Protein AF-A0AAV4G8H8-F1 (afdb_monomer_lite)

Radius of gyration: 19.23 Å; chains: 1; bounding box: 52×20×54 Å

Structure (mmCIF, N/CA/C/O backbone):
data_AF-A0AAV4G8H8-F1
#
_entry.id   AF-A0AAV4G8H8-F1
#
loop_
_atom_site.group_PDB
_atom_site.id
_atom_site.type_symbol
_atom_site.label_atom_id
_atom_site.label_alt_id
_atom_site.label_comp_id
_atom_site.label_asym_id
_atom_site.label_entity_id
_atom_site.label_seq_id
_atom_site.pdbx_PDB_ins_code
_atom_site.Cartn_x
_atom_site.Cartn_y
_atom_site.Cartn_z
_atom_site.occupancy
_atom_site.B_iso_or_equiv
_atom_site.auth_seq_id
_atom_site.auth_comp_id
_atom_site.auth_asym_id
_atom_site.auth_atom_id
_atom_site.pdbx_PDB_model_num
ATOM 1 N N . MET A 1 1 ? -17.815 0.420 1.086 1.00 57.81 1 MET A N 1
ATOM 2 C CA . MET A 1 1 ? -17.554 1.699 0.387 1.00 57.81 1 MET A CA 1
ATOM 3 C C . MET A 1 1 ? -16.173 1.691 -0.247 1.00 57.81 1 MET A C 1
ATOM 5 O O . MET A 1 1 ? -15.181 1.545 0.458 1.00 57.81 1 MET A O 1
ATOM 9 N N . LYS A 1 2 ? -16.087 1.903 -1.563 1.00 66.62 2 LYS A N 1
ATOM 10 C CA . LYS A 1 2 ? -14.807 2.199 -2.220 1.00 66.62 2 LYS A CA 1
ATOM 11 C C . LYS A 1 2 ? -14.611 3.719 -2.212 1.00 66.62 2 LYS A C 1
ATOM 13 O O . LYS A 1 2 ? -15.410 4.440 -2.797 1.00 66.62 2 LYS A O 1
ATOM 18 N N . SER A 1 3 ? -13.611 4.196 -1.469 1.00 70.31 3 SER A N 1
ATOM 19 C CA . SER A 1 3 ? -13.242 5.620 -1.401 1.00 70.31 3 SER A CA 1
ATOM 20 C C . SER A 1 3 ? -12.786 6.121 -2.777 1.00 70.31 3 SER A C 1
ATOM 22 O O . SER A 1 3 ? -12.185 5.351 -3.523 1.00 70.31 3 SER A O 1
ATOM 24 N N . ILE A 1 4 ? -12.989 7.408 -3.091 1.00 79.94 4 ILE A N 1
ATOM 25 C CA . ILE A 1 4 ? -12.462 8.045 -4.318 1.00 79.94 4 ILE A CA 1
ATOM 26 C C . ILE A 1 4 ? -10.946 7.853 -4.475 1.00 79.94 4 ILE A C 1
ATOM 28 O O . ILE A 1 4 ? -10.424 7.760 -5.581 1.00 79.94 4 ILE A O 1
ATOM 32 N N . LEU A 1 5 ? -10.261 7.682 -3.345 1.00 78.75 5 LEU A N 1
ATOM 33 C CA . LEU A 1 5 ? -8.850 7.346 -3.253 1.00 78.75 5 LEU A CA 1
ATOM 34 C C . LEU A 1 5 ? -8.470 6.079 -4.051 1.00 78.75 5 LEU A C 1
ATOM 36 O O . LEU A 1 5 ? -7.390 6.008 -4.624 1.00 78.75 5 LEU A O 1
ATOM 40 N N . LEU A 1 6 ? -9.359 5.084 -4.110 1.00 83.81 6 LEU A N 1
ATOM 41 C CA . LEU A 1 6 ? -9.104 3.799 -4.768 1.00 83.81 6 LEU A CA 1
ATOM 42 C C . LEU A 1 6 ? -9.273 3.839 -6.289 1.00 83.81 6 LEU A C 1
ATOM 44 O O . LEU A 1 6 ? -8.902 2.877 -6.955 1.00 83.81 6 LEU A O 1
ATOM 48 N N . TYR A 1 7 ? -9.816 4.915 -6.857 1.00 85.31 7 TYR A N 1
ATOM 49 C CA . TYR A 1 7 ? -10.084 4.988 -8.295 1.00 85.31 7 TYR A CA 1
ATOM 50 C C . TYR A 1 7 ? -8.799 4.858 -9.132 1.00 85.31 7 TYR A C 1
ATOM 52 O O . TYR A 1 7 ? -8.745 4.061 -10.064 1.00 85.31 7 TYR A O 1
ATOM 60 N N . ASN A 1 8 ? -7.741 5.568 -8.729 1.00 85.75 8 ASN A N 1
ATOM 61 C CA . ASN A 1 8 ? -6.445 5.579 -9.414 1.00 85.75 8 ASN A CA 1
ATOM 62 C C . ASN A 1 8 ? -5.374 4.744 -8.700 1.00 85.75 8 ASN A C 1
ATOM 64 O O . ASN A 1 8 ? -4.195 4.872 -9.008 1.00 85.75 8 ASN A O 1
ATOM 68 N N . CYS A 1 9 ? -5.744 3.884 -7.748 1.00 88.81 9 CYS A N 1
ATOM 69 C CA . CYS A 1 9 ? -4.745 3.185 -6.934 1.00 88.81 9 CYS A CA 1
ATOM 70 C C . CYS A 1 9 ? -3.831 2.236 -7.726 1.00 88.81 9 CYS A C 1
ATOM 72 O O . CYS A 1 9 ? -2.731 1.937 -7.273 1.00 88.81 9 CYS A O 1
ATOM 74 N N . GLY A 1 10 ? -4.247 1.806 -8.922 1.00 85.81 10 GLY A N 1
ATOM 75 C CA . GLY A 1 10 ? -3.432 0.960 -9.796 1.00 85.81 10 GLY A CA 1
ATOM 76 C C . GLY A 1 10 ? -2.184 1.650 -10.358 1.00 85.81 10 GLY A C 1
ATOM 77 O O . GLY A 1 10 ? -1.257 0.954 -10.753 1.00 85.81 10 GLY A O 1
ATOM 78 N N . THR A 1 11 ? -2.126 2.988 -10.385 1.00 86.44 11 THR A N 1
ATOM 79 C CA . THR A 1 11 ? -0.945 3.735 -10.864 1.00 86.44 11 THR A CA 1
ATOM 80 C C . THR A 1 11 ? 0.051 4.056 -9.754 1.00 86.44 11 THR A C 1
ATOM 82 O O . THR A 1 11 ? 1.073 4.698 -9.999 1.00 86.44 11 THR A O 1
ATOM 85 N N . TRP A 1 12 ? -0.234 3.649 -8.518 1.00 89.00 12 TRP A N 1
ATOM 86 C CA . TRP A 1 12 ? 0.593 4.008 -7.382 1.00 89.00 12 TRP A CA 1
ATOM 87 C C . TRP A 1 12 ? 1.742 3.030 -7.167 1.00 89.00 12 TRP A C 1
ATOM 89 O O . TRP A 1 12 ? 1.541 1.840 -6.941 1.00 89.00 12 TRP A O 1
ATOM 99 N N . SER A 1 13 ? 2.953 3.571 -7.098 1.00 82.69 13 SER A N 1
ATOM 100 C CA . SER A 1 13 ? 4.136 2.857 -6.614 1.00 82.69 13 SER A CA 1
ATOM 101 C C . SER A 1 13 ? 4.214 2.951 -5.086 1.00 82.69 13 SER A C 1
ATOM 103 O O . SER A 1 13 ? 5.066 3.653 -4.542 1.00 82.69 13 SER A O 1
ATOM 105 N N . LEU A 1 14 ? 3.277 2.313 -4.375 1.00 84.56 14 LEU A N 1
ATOM 106 C CA . LEU A 1 14 ? 3.244 2.384 -2.911 1.00 84.56 14 LEU A CA 1
ATOM 107 C C . LEU A 1 14 ? 4.365 1.559 -2.273 1.00 84.56 14 LEU A C 1
ATOM 109 O O . LEU A 1 14 ? 4.598 0.403 -2.622 1.00 84.56 14 LEU A O 1
ATOM 113 N N . THR A 1 15 ? 5.006 2.135 -1.258 1.00 87.94 15 THR A N 1
ATOM 114 C CA . THR A 1 15 ? 5.827 1.375 -0.312 1.00 87.94 15 THR A CA 1
ATOM 115 C C . THR A 1 15 ? 4.933 0.740 0.757 1.00 87.94 15 THR A C 1
ATOM 117 O O . THR A 1 15 ? 3.813 1.196 1.001 1.00 87.94 15 THR A O 1
ATOM 120 N N . LYS A 1 16 ? 5.446 -0.271 1.473 1.00 88.19 16 LYS A N 1
ATOM 121 C CA . LYS A 1 16 ? 4.718 -0.925 2.582 1.00 88.19 16 LYS A CA 1
ATOM 122 C C . LYS A 1 16 ? 4.220 0.068 3.644 1.00 88.19 16 LYS A C 1
ATOM 124 O O . LYS A 1 16 ? 3.186 -0.153 4.270 1.00 88.19 16 LYS A O 1
ATOM 129 N N . GLN A 1 17 ? 4.953 1.163 3.860 1.00 90.50 17 GLN A N 1
ATOM 130 C CA . GLN A 1 17 ? 4.572 2.200 4.821 1.00 90.50 17 GLN A CA 1
ATOM 131 C C . GLN A 1 17 ? 3.367 3.010 4.329 1.00 90.50 17 GLN A C 1
ATOM 133 O O . GLN A 1 17 ? 2.427 3.241 5.091 1.00 90.50 17 GLN A O 1
ATOM 138 N N . GLU A 1 18 ? 3.357 3.394 3.053 1.00 90.00 18 GLU A N 1
ATOM 139 C CA . GLU A 1 18 ? 2.244 4.141 2.461 1.00 90.00 18 GLU A CA 1
ATOM 140 C C . GLU A 1 18 ? 0.980 3.277 2.349 1.00 90.00 18 GLU A C 1
ATOM 142 O O . GLU A 1 18 ? -0.116 3.715 2.704 1.00 90.00 18 GLU A O 1
ATOM 147 N N . GLU A 1 19 ? 1.129 2.002 1.985 1.00 89.19 19 GLU A N 1
ATOM 148 C CA . GLU A 1 19 ? 0.036 1.025 1.997 1.00 89.19 19 GLU A CA 1
ATOM 149 C C . GLU A 1 19 ? -0.596 0.884 3.397 1.00 89.19 19 GLU A C 1
ATOM 151 O O . GLU A 1 19 ? -1.825 0.824 3.550 1.00 89.19 19 GLU A O 1
ATOM 156 N N . HIS A 1 20 ? 0.230 0.900 4.449 1.00 90.12 20 HIS A N 1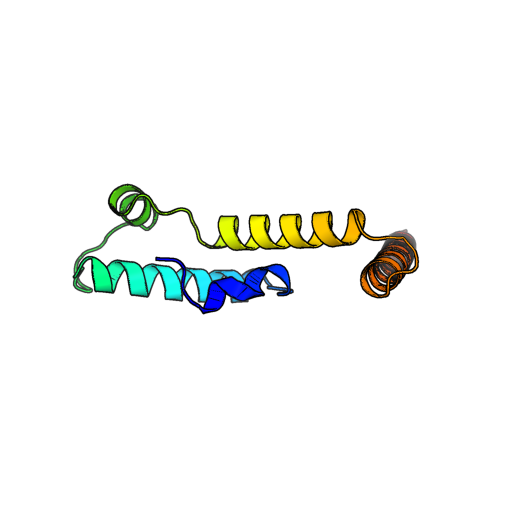
ATOM 157 C CA . HIS A 1 20 ? -0.249 0.855 5.827 1.00 90.12 20 HIS A CA 1
ATOM 158 C C . HIS A 1 20 ? -1.041 2.112 6.218 1.00 90.12 20 HIS A C 1
ATOM 160 O O . HIS A 1 20 ? -2.067 2.012 6.906 1.00 90.12 20 HIS A O 1
ATOM 166 N N . LYS A 1 21 ? -0.612 3.298 5.770 1.00 90.00 21 LYS A N 1
ATOM 167 C CA . LYS A 1 21 ? -1.338 4.557 6.003 1.00 90.00 21 LYS A CA 1
ATOM 168 C C . LYS A 1 21 ? -2.721 4.519 5.352 1.00 90.00 21 LYS A C 1
ATOM 170 O O . LYS A 1 21 ? -3.717 4.782 6.030 1.00 90.00 21 LYS A O 1
ATOM 175 N N . VAL A 1 22 ? -2.803 4.090 4.091 1.00 89.19 22 VAL A N 1
ATOM 176 C CA . VAL A 1 22 ? -4.074 3.932 3.358 1.00 89.19 22 VAL A CA 1
ATOM 177 C C . VAL A 1 22 ? -4.990 2.917 4.052 1.00 89.19 22 VAL A C 1
ATOM 179 O O . VAL A 1 22 ? -6.172 3.185 4.283 1.00 89.19 22 VAL A O 1
ATOM 182 N N . SER A 1 23 ? -4.433 1.790 4.497 1.00 88.75 23 SER A N 1
ATOM 183 C CA . SER A 1 23 ? -5.154 0.776 5.277 1.00 88.75 23 SER A CA 1
ATOM 184 C C . SER A 1 23 ? -5.683 1.311 6.607 1.00 88.75 23 SER A C 1
ATOM 186 O O . SER A 1 23 ? -6.755 0.924 7.071 1.00 88.75 23 SER A O 1
ATOM 188 N N . THR A 1 24 ? -4.947 2.202 7.263 1.00 89.00 24 THR A N 1
ATOM 189 C CA . THR A 1 24 ? -5.372 2.835 8.518 1.00 89.00 24 THR A CA 1
ATOM 190 C C . THR A 1 24 ? -6.498 3.830 8.289 1.00 89.00 24 THR A C 1
ATOM 192 O O . THR A 1 24 ? -7.487 3.802 9.024 1.00 89.00 24 THR A O 1
ATOM 195 N N . PHE A 1 25 ? -6.400 4.638 7.235 1.00 88.12 25 PHE A N 1
ATOM 196 C CA . PHE A 1 25 ? -7.458 5.556 6.833 1.00 88.12 25 PHE A CA 1
ATOM 197 C C . PHE A 1 25 ? -8.767 4.813 6.529 1.00 88.12 25 PHE A C 1
ATOM 199 O O . PHE A 1 25 ? -9.805 5.142 7.104 1.00 88.12 25 PHE A O 1
ATOM 206 N N . HIS A 1 26 ? -8.715 3.750 5.723 1.00 87.56 26 HIS A N 1
ATOM 207 C CA . HIS A 1 26 ? -9.894 2.942 5.402 1.00 87.56 26 HIS A CA 1
ATOM 208 C C . HIS A 1 26 ? -10.544 2.339 6.657 1.00 87.56 26 HIS A C 1
ATOM 210 O O . HIS A 1 26 ? -11.740 2.501 6.893 1.00 87.56 26 HIS A O 1
ATOM 216 N N . ARG A 1 27 ? -9.747 1.729 7.544 1.00 87.25 27 ARG A N 1
ATOM 217 C CA . ARG A 1 27 ? -10.245 1.172 8.813 1.00 87.25 27 ARG A CA 1
ATOM 218 C C . ARG A 1 27 ? -10.833 2.233 9.745 1.00 87.25 27 ARG A C 1
ATOM 220 O O . ARG A 1 27 ? -11.718 1.913 10.538 1.00 87.25 27 ARG A O 1
ATOM 227 N N . ARG A 1 28 ? -10.340 3.474 9.697 1.00 86.94 28 ARG A N 1
ATOM 228 C CA . ARG A 1 28 ? -10.924 4.601 10.435 1.00 86.94 28 ARG A CA 1
ATOM 229 C C . ARG A 1 28 ? -12.308 4.943 9.881 1.00 86.94 28 ARG A C 1
ATOM 231 O O . ARG A 1 28 ? -13.232 5.068 10.673 1.00 86.94 28 ARG A O 1
ATOM 238 N N . GLN A 1 29 ? -12.469 4.998 8.557 1.00 86.44 29 GLN A N 1
ATOM 239 C CA . GLN A 1 29 ? -13.778 5.213 7.924 1.00 86.44 29 GLN A CA 1
ATOM 240 C C . GLN A 1 29 ? -14.787 4.117 8.302 1.00 86.44 29 GLN A C 1
ATOM 242 O O . GLN A 1 29 ? -15.903 4.434 8.704 1.00 86.44 29 GLN A O 1
ATOM 247 N N . LEU A 1 30 ? -14.385 2.841 8.264 1.00 87.38 30 LEU A N 1
ATOM 248 C CA . LEU A 1 30 ? -15.256 1.725 8.662 1.00 87.38 30 LEU A CA 1
ATOM 249 C C . LEU A 1 30 ? -15.711 1.820 10.121 1.00 87.38 30 LEU A C 1
ATOM 251 O O . LEU A 1 30 ? -16.878 1.587 10.428 1.00 87.38 30 LEU A O 1
ATOM 255 N N . ARG A 1 31 ? -14.807 2.208 11.030 1.00 87.69 31 ARG A N 1
ATOM 256 C CA . ARG A 1 31 ? -15.157 2.425 12.442 1.00 87.69 31 ARG A CA 1
ATOM 257 C C . ARG A 1 31 ? -16.146 3.571 12.625 1.00 87.69 31 ARG A C 1
ATOM 259 O O . ARG A 1 31 ? -17.049 3.438 13.445 1.00 87.69 31 ARG A O 1
ATOM 266 N N . THR A 1 32 ? -15.997 4.654 11.860 1.00 87.06 32 THR A N 1
ATOM 267 C CA . THR A 1 32 ? -16.943 5.778 11.871 1.00 87.06 32 THR A CA 1
ATOM 268 C C . THR A 1 32 ? -18.333 5.341 11.410 1.00 87.06 32 THR A C 1
ATOM 270 O O . THR A 1 32 ? -19.306 5.651 12.086 1.00 87.06 32 THR A O 1
ATOM 273 N N . ILE A 1 33 ? -18.433 4.574 10.319 1.00 86.56 33 ILE A N 1
ATOM 274 C CA . ILE A 1 33 ? -19.721 4.081 9.796 1.00 86.56 33 ILE A CA 1
ATOM 275 C C . ILE A 1 33 ? -20.403 3.141 10.799 1.00 86.56 33 ILE A C 1
ATOM 277 O O . ILE A 1 33 ? -21.601 3.244 11.033 1.00 86.56 33 ILE A O 1
ATOM 281 N N . LEU A 1 34 ? -19.636 2.254 11.435 1.00 84.50 34 LEU A N 1
ATOM 282 C CA . LEU A 1 34 ? -20.149 1.337 12.456 1.00 84.50 34 LEU A CA 1
ATOM 283 C C . LEU A 1 34 ? -20.389 2.001 13.824 1.00 84.50 34 LEU A C 1
ATOM 285 O O . LEU A 1 34 ? -20.751 1.303 14.771 1.00 84.50 34 LEU A O 1
ATOM 289 N N . ASN A 1 35 ? -20.158 3.314 13.946 1.00 85.31 35 ASN A N 1
ATOM 290 C CA . ASN A 1 35 ? -20.253 4.084 15.187 1.00 85.31 35 ASN A CA 1
ATOM 291 C C . ASN A 1 35 ? -19.490 3.444 16.371 1.00 85.31 35 ASN A C 1
ATOM 293 O O . ASN A 1 35 ? -19.935 3.460 17.521 1.00 85.31 35 ASN A O 1
ATOM 297 N N . ILE A 1 36 ? -18.333 2.836 16.090 1.00 80.81 36 ILE A N 1
ATOM 298 C CA . ILE A 1 36 ? -17.495 2.200 17.110 1.00 80.81 36 ILE A CA 1
ATOM 299 C C . ILE A 1 36 ? -16.721 3.298 17.840 1.00 80.81 36 ILE A C 1
ATOM 301 O O . ILE A 1 36 ? -15.838 3.940 17.265 1.00 80.81 36 ILE A O 1
ATOM 305 N N . LYS A 1 37 ? -17.040 3.502 19.121 1.00 75.81 37 LYS A N 1
ATOM 306 C CA . LYS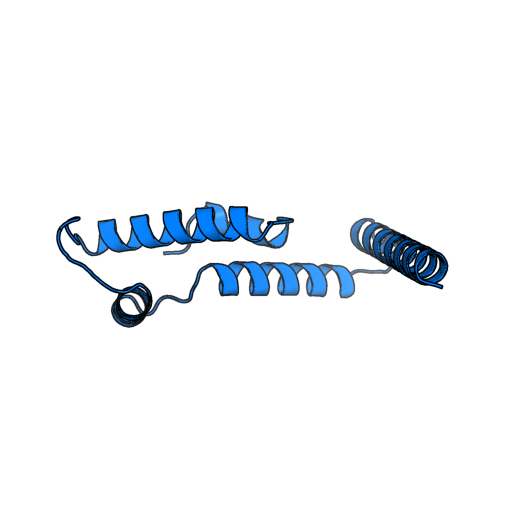 A 1 37 ? -16.308 4.434 19.987 1.00 75.81 37 LYS A CA 1
ATOM 307 C C . LYS A 1 37 ? -14.875 3.939 20.202 1.00 75.81 37 LYS A C 1
ATOM 309 O O . LYS A 1 37 ? -14.619 2.741 20.250 1.00 75.81 37 LYS A O 1
ATOM 314 N N . TYR A 1 38 ? -13.945 4.872 20.403 1.00 66.12 38 TYR A N 1
ATOM 315 C CA . TYR A 1 38 ? -12.520 4.587 20.634 1.00 66.12 38 TYR A CA 1
ATOM 316 C C . TYR A 1 38 ? -12.260 3.536 21.736 1.00 66.12 38 TYR A C 1
ATOM 318 O O . TYR A 1 38 ? -11.315 2.761 21.636 1.00 66.12 38 TYR A O 1
ATOM 326 N N . LEU A 1 39 ? -13.135 3.462 22.746 1.00 67.50 39 LEU A N 1
ATOM 327 C CA . LEU A 1 39 ? -13.029 2.524 23.871 1.00 67.50 39 LEU A CA 1
ATOM 328 C C . LEU A 1 39 ? -13.296 1.054 23.496 1.00 67.50 39 LEU A C 1
ATOM 330 O O . LEU A 1 39 ? -12.990 0.161 24.280 1.00 67.50 39 LEU A O 1
ATOM 334 N N . THR A 1 40 ? -13.874 0.772 22.325 1.00 72.25 40 THR A N 1
ATOM 335 C CA . THR A 1 40 ? -14.168 -0.601 21.899 1.00 72.25 40 THR A CA 1
ATOM 336 C C . THR A 1 40 ? -12.983 -1.188 21.127 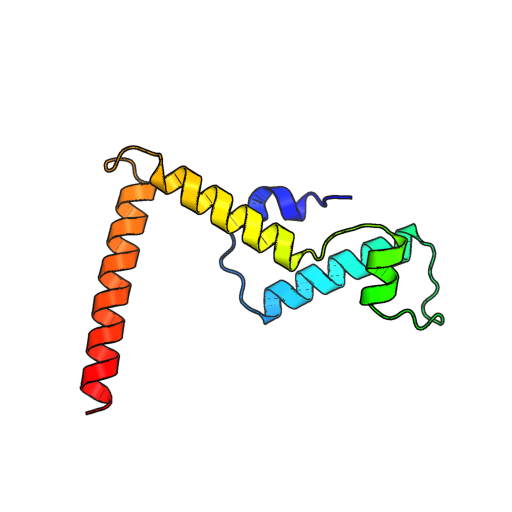1.00 72.25 40 THR A C 1
ATOM 338 O O . THR A 1 40 ? -12.746 -0.877 19.957 1.00 72.25 40 THR A O 1
ATOM 341 N N . LEU A 1 41 ? -12.236 -2.078 21.783 1.00 68.94 41 LEU A N 1
ATOM 342 C CA . LEU A 1 41 ? -11.103 -2.806 21.205 1.00 68.94 41 LEU A CA 1
ATOM 343 C C . LEU A 1 41 ? -11.589 -3.904 20.245 1.00 68.94 41 LEU A C 1
ATOM 345 O O . LEU A 1 41 ? -11.747 -5.066 20.606 1.00 68.94 41 LEU A O 1
ATOM 349 N N . ILE A 1 42 ? -11.826 -3.526 18.988 1.00 79.19 42 ILE A N 1
ATOM 350 C CA . ILE A 1 42 ? -12.163 -4.466 17.910 1.00 79.19 42 ILE A CA 1
ATOM 351 C C . ILE A 1 42 ? -10.915 -4.752 17.070 1.00 79.19 42 ILE A C 1
ATOM 353 O O . ILE A 1 42 ? -10.307 -3.839 16.492 1.00 79.19 42 ILE A O 1
ATOM 357 N N . LYS A 1 43 ? -10.557 -6.041 16.983 1.00 82.12 43 LYS A N 1
ATOM 358 C CA . LYS A 1 43 ? -9.483 -6.548 16.113 1.00 82.12 43 LYS A CA 1
ATOM 359 C C . LYS A 1 43 ? -9.803 -6.242 14.647 1.00 82.12 43 LYS A C 1
ATOM 361 O O . LYS A 1 43 ? -10.952 -6.322 14.224 1.00 82.12 43 LYS A O 1
ATOM 366 N N . SER A 1 44 ? -8.781 -5.943 13.846 1.00 79.56 44 SER A N 1
ATOM 367 C CA . SER A 1 44 ? -8.945 -5.624 12.417 1.00 79.56 44 SER A CA 1
ATOM 368 C C . SER A 1 44 ? -9.667 -6.721 11.629 1.00 79.56 44 SER A C 1
ATOM 370 O O . SER A 1 44 ? -10.506 -6.397 10.802 1.00 79.56 44 SER A O 1
ATOM 372 N N . ASN A 1 45 ? -9.392 -8.000 11.902 1.00 83.56 45 ASN A N 1
ATOM 373 C CA . ASN A 1 45 ? -10.060 -9.119 11.226 1.00 83.56 45 ASN A CA 1
ATOM 374 C C . ASN A 1 45 ? -11.568 -9.163 11.547 1.00 83.56 45 ASN A C 1
ATOM 376 O O . ASN A 1 45 ? -12.393 -9.230 10.645 1.00 83.56 45 ASN A O 1
ATOM 380 N N . ALA A 1 46 ? -11.936 -8.994 12.822 1.00 84.88 46 ALA A N 1
ATOM 381 C CA . ALA A 1 46 ? -13.340 -8.933 13.236 1.00 84.88 46 ALA A CA 1
ATOM 382 C C . ALA A 1 46 ? -14.089 -7.743 12.606 1.00 84.88 46 ALA A C 1
ATOM 384 O O . ALA A 1 46 ? -15.273 -7.853 12.300 1.00 84.88 46 ALA A O 1
ATOM 385 N N . LEU A 1 47 ? -13.400 -6.617 12.375 1.00 86.00 47 LEU A N 1
ATOM 386 C CA . LEU A 1 47 ? -13.967 -5.467 11.668 1.00 86.00 47 LEU A CA 1
ATOM 387 C C . LEU A 1 47 ? -14.342 -5.826 10.222 1.00 86.00 47 LEU A C 1
ATOM 389 O O . LEU A 1 47 ? -15.468 -5.559 9.818 1.00 86.00 47 LEU A O 1
ATOM 393 N N . TYR A 1 48 ? -13.429 -6.463 9.481 1.00 87.75 48 TYR A N 1
ATOM 394 C CA . TYR A 1 48 ? -13.667 -6.871 8.092 1.00 87.75 48 TYR A CA 1
ATOM 395 C C . TYR A 1 48 ? -14.726 -7.973 7.972 1.00 87.75 48 TYR A C 1
ATOM 397 O O . TYR A 1 48 ? -15.554 -7.918 7.071 1.00 87.75 48 TYR A O 1
ATOM 405 N N . GLN A 1 49 ? -14.770 -8.929 8.906 1.00 86.88 49 GLN A N 1
ATOM 406 C CA . GLN A 1 49 ? -15.838 -9.938 8.946 1.00 86.88 49 GLN A CA 1
ATOM 407 C C . GLN A 1 49 ? -17.215 -9.305 9.164 1.00 86.88 49 GLN A C 1
ATOM 409 O O . GLN A 1 49 ? -18.189 -9.714 8.543 1.00 86.88 49 GLN A O 1
ATOM 414 N N . LYS A 1 50 ? -17.293 -8.282 10.024 1.00 85.69 50 LYS A N 1
ATOM 415 C CA . LYS A 1 50 ? -18.550 -7.593 10.331 1.00 85.69 50 LYS A CA 1
ATOM 416 C C . LYS A 1 50 ? -19.041 -6.716 9.178 1.00 85.69 50 LYS A C 1
ATOM 418 O O . LYS A 1 50 ? -20.249 -6.594 9.003 1.00 85.69 50 LYS A O 1
ATOM 423 N N . THR A 1 51 ? -18.139 -6.089 8.421 1.00 83.88 51 THR A N 1
ATOM 424 C CA . THR A 1 51 ? -18.524 -5.278 7.254 1.00 83.88 51 THR A CA 1
ATOM 425 C C . THR A 1 51 ? -18.606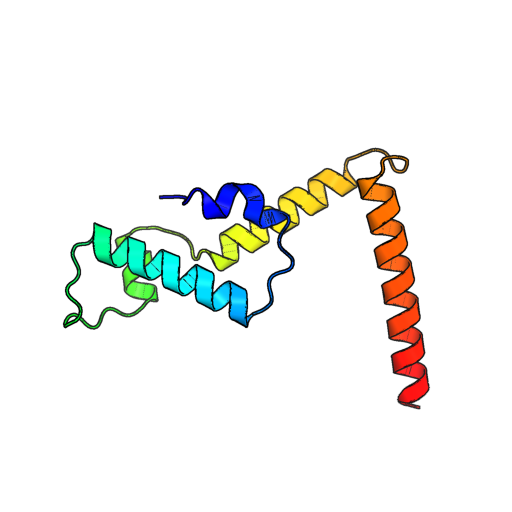 -6.071 5.951 1.00 83.88 51 THR A C 1
ATOM 427 O O . THR A 1 51 ? -19.173 -5.573 4.983 1.00 83.88 51 THR A O 1
ATOM 430 N N . GLY A 1 52 ? -18.055 -7.288 5.908 1.00 85.50 52 GLY A N 1
ATOM 431 C CA . GLY A 1 52 ? -17.937 -8.080 4.682 1.00 85.50 52 GLY A CA 1
ATOM 432 C C . GLY A 1 52 ? -16.982 -7.467 3.652 1.00 85.50 52 GLY A C 1
ATOM 433 O O . GLY A 1 52 ? -17.037 -7.822 2.477 1.00 85.50 52 GLY A O 1
ATOM 434 N N . GLU A 1 53 ? -16.128 -6.520 4.056 1.00 85.38 53 GLU A N 1
ATOM 435 C CA . GLU A 1 53 ? -15.205 -5.839 3.147 1.00 85.38 53 GLU A CA 1
ATOM 436 C C . GLU A 1 53 ? -13.842 -6.509 3.079 1.00 85.38 53 GLU A C 1
ATOM 438 O O . GLU A 1 53 ? -13.303 -7.016 4.064 1.00 85.38 53 GLU A O 1
ATOM 443 N N . THR A 1 54 ? -13.258 -6.457 1.885 1.00 86.62 54 THR A N 1
ATOM 444 C CA . THR A 1 54 ? -11.910 -6.942 1.635 1.00 86.62 54 THR A CA 1
ATOM 445 C C . THR A 1 54 ? -10.865 -5.941 2.132 1.00 86.62 54 THR A C 1
ATOM 447 O O . THR A 1 54 ? -11.083 -4.724 2.097 1.00 86.62 54 THR A O 1
ATOM 450 N N . PRO A 1 55 ? -9.691 -6.421 2.579 1.00 87.38 55 PRO A N 1
ATOM 451 C CA . PRO A 1 55 ? -8.567 -5.551 2.882 1.00 87.38 55 PRO A CA 1
ATOM 452 C C . PRO A 1 55 ? -8.197 -4.675 1.682 1.00 87.38 55 PRO A C 1
ATOM 454 O O . PRO A 1 55 ? -8.125 -5.141 0.542 1.00 87.38 55 PRO A O 1
ATOM 457 N N . ILE A 1 56 ? -7.903 -3.403 1.949 1.00 88.31 56 ILE A N 1
ATOM 458 C CA . ILE A 1 56 ? -7.601 -2.437 0.887 1.00 88.31 56 ILE A CA 1
ATOM 459 C C . ILE A 1 56 ? -6.315 -2.776 0.124 1.00 88.31 56 ILE A C 1
ATOM 461 O O . ILE A 1 56 ? -6.229 -2.508 -1.069 1.00 88.31 56 ILE A O 1
ATOM 465 N N . SER A 1 57 ? -5.356 -3.421 0.791 1.00 87.25 57 SER A N 1
ATOM 466 C CA . SER A 1 57 ? -4.123 -3.943 0.197 1.00 87.25 57 SER A CA 1
ATOM 467 C C . SER A 1 57 ? -4.401 -4.854 -0.996 1.00 87.25 57 SER A C 1
ATOM 469 O O . SER A 1 57 ? -3.834 -4.676 -2.071 1.00 87.25 57 SER A O 1
ATOM 471 N N . LEU A 1 58 ? -5.349 -5.779 -0.830 1.00 88.88 58 LEU A N 1
ATOM 472 C CA . LEU A 1 58 ? -5.763 -6.706 -1.876 1.00 88.88 58 LEU A CA 1
ATOM 473 C C . LEU A 1 58 ? -6.388 -5.957 -3.058 1.00 88.88 58 LEU A C 1
ATOM 475 O O . LEU A 1 58 ? -6.067 -6.240 -4.204 1.00 88.88 58 LEU A O 1
ATOM 479 N N . THR A 1 59 ? -7.207 -4.940 -2.778 1.00 89.56 59 THR A N 1
ATOM 480 C CA . THR A 1 59 ? -7.841 -4.124 -3.828 1.00 89.56 59 THR A CA 1
ATOM 481 C C . THR A 1 59 ? -6.806 -3.330 -4.632 1.00 89.56 59 THR A C 1
ATOM 483 O O . THR A 1 59 ? -6.918 -3.228 -5.851 1.00 89.56 59 THR A O 1
ATOM 486 N N . ILE A 1 60 ? -5.790 -2.774 -3.965 1.00 89.75 60 ILE A N 1
ATOM 487 C CA . ILE A 1 60 ? -4.690 -2.048 -4.617 1.00 89.75 60 ILE A CA 1
ATOM 488 C C . ILE A 1 60 ? -3.879 -3.005 -5.496 1.00 89.75 60 ILE A C 1
ATOM 490 O O . ILE A 1 60 ? -3.577 -2.682 -6.643 1.00 89.75 60 ILE A O 1
ATOM 494 N N . LEU A 1 61 ? -3.575 -4.198 -4.982 1.00 90.19 61 LEU A N 1
ATOM 495 C CA . LEU A 1 61 ? -2.849 -5.229 -5.717 1.00 90.19 61 LEU A CA 1
ATOM 496 C C . LEU A 1 61 ? -3.631 -5.685 -6.956 1.00 90.19 61 LEU A C 1
ATOM 498 O O . LEU A 1 61 ? -3.082 -5.694 -8.055 1.00 90.19 61 LEU A O 1
ATOM 502 N N . GLU A 1 62 ? -4.921 -5.988 -6.814 1.00 91.56 62 GLU A N 1
ATOM 503 C CA . GLU A 1 62 ? -5.804 -6.322 -7.938 1.00 91.56 62 GLU A CA 1
ATOM 504 C C . GLU A 1 62 ? -5.863 -5.198 -8.978 1.00 91.56 62 GLU A C 1
ATOM 506 O O . GLU A 1 62 ? -5.794 -5.463 -10.179 1.00 91.56 62 GLU A O 1
ATOM 511 N N . ALA A 1 63 ? -5.953 -3.937 -8.545 1.00 91.44 63 ALA A N 1
ATOM 512 C CA . ALA A 1 63 ? -5.950 -2.790 -9.447 1.00 91.44 63 ALA A CA 1
ATOM 513 C C . ALA A 1 63 ? -4.620 -2.658 -10.207 1.00 91.44 63 ALA A C 1
ATOM 515 O O . ALA A 1 63 ? -4.637 -2.396 -11.412 1.00 91.44 63 ALA A O 1
ATOM 516 N N . GLY A 1 64 ? -3.491 -2.888 -9.531 1.00 91.06 64 GLY A N 1
ATOM 517 C CA . GLY A 1 64 ? -2.163 -2.922 -10.142 1.00 91.06 64 GLY A CA 1
ATOM 518 C C . GLY A 1 64 ? -2.043 -4.025 -11.193 1.00 91.06 64 GLY A C 1
ATOM 519 O O . GLY A 1 64 ? -1.665 -3.752 -12.331 1.00 91.06 64 GLY A O 1
ATOM 520 N N . TRP A 1 65 ? -2.462 -5.253 -10.872 1.00 92.50 65 TRP A N 1
ATOM 521 C CA . TRP A 1 65 ? -2.477 -6.360 -11.836 1.00 92.50 65 TRP A CA 1
ATOM 522 C C . TRP A 1 65 ? -3.422 -6.112 -13.007 1.00 92.50 65 TRP A C 1
ATOM 524 O O . TRP A 1 65 ? -3.105 -6.454 -14.147 1.00 92.50 65 TRP A O 1
ATOM 534 N N . ARG A 1 66 ? -4.575 -5.484 -12.761 1.00 93.12 66 ARG A N 1
ATOM 535 C CA . ARG A 1 66 ? -5.518 -5.130 -13.822 1.00 93.12 66 ARG A CA 1
ATOM 536 C C . ARG A 1 66 ? -4.925 -4.095 -14.776 1.00 93.12 66 ARG A C 1
ATOM 538 O O . ARG A 1 66 ? -5.111 -4.237 -15.985 1.00 93.12 66 ARG A O 1
ATOM 545 N N . LEU A 1 67 ? -4.207 -3.096 -14.254 1.00 90.62 67 LEU A N 1
ATOM 546 C CA . LEU A 1 67 ? -3.490 -2.106 -15.060 1.00 90.62 67 LEU A CA 1
ATOM 547 C C . LEU A 1 67 ? -2.341 -2.752 -15.840 1.00 90.62 67 LEU A C 1
ATOM 549 O O . LEU A 1 67 ? -2.237 -2.551 -17.045 1.00 90.62 67 LEU A O 1
ATOM 553 N N . PHE A 1 68 ? -1.534 -3.583 -15.183 1.00 90.81 68 PHE A N 1
ATOM 554 C CA . PHE A 1 68 ? -0.454 -4.329 -15.826 1.00 90.81 68 PHE A CA 1
ATOM 555 C C . PHE A 1 68 ? -0.975 -5.198 -16.978 1.00 90.81 68 PHE A C 1
ATOM 557 O O . PHE A 1 68 ? -0.497 -5.106 -18.106 1.00 90.81 68 PHE A O 1
ATOM 564 N N . GLY A 1 69 ? -2.036 -5.971 -16.734 1.00 92.31 69 GLY A N 1
ATOM 565 C CA . GLY A 1 69 ? -2.683 -6.770 -17.769 1.00 92.31 69 GLY A CA 1
ATOM 566 C C . GLY A 1 69 ? -3.300 -5.924 -18.885 1.00 92.31 69 GLY A C 1
ATOM 567 O O . GLY A 1 69 ? -3.346 -6.369 -20.028 1.00 92.31 69 GLY A O 1
ATOM 568 N N . HIS A 1 70 ? -3.779 -4.712 -18.587 1.00 91.75 70 HIS A N 1
ATOM 569 C CA . HIS A 1 70 ? -4.257 -3.786 -19.613 1.00 91.75 70 HIS A CA 1
ATOM 570 C C . HIS A 1 70 ? -3.113 -3.339 -20.529 1.00 91.75 70 HIS A C 1
ATOM 572 O O . HIS A 1 70 ? -3.261 -3.456 -21.740 1.00 91.75 70 HIS A O 1
ATOM 578 N N . ILE A 1 71 ? -1.970 -2.935 -19.964 1.00 91.69 71 ILE A N 1
ATOM 579 C CA . ILE A 1 71 ? -0.772 -2.536 -20.722 1.00 91.69 71 ILE A CA 1
ATOM 580 C C . ILE A 1 71 ? -0.275 -3.689 -21.603 1.00 91.69 71 ILE A C 1
ATOM 582 O O . ILE A 1 71 ? -0.016 -3.488 -22.786 1.00 91.69 71 ILE A O 1
ATOM 586 N N . LEU A 1 72 ? -0.216 -4.913 -21.066 1.00 90.31 72 LEU A N 1
ATOM 587 C CA . LEU A 1 72 ? 0.220 -6.093 -21.824 1.00 90.31 72 LEU A CA 1
ATOM 588 C C . LEU A 1 72 ? -0.680 -6.440 -23.017 1.00 90.31 72 LEU A C 1
ATOM 590 O O . LEU A 1 72 ? -0.210 -7.030 -23.983 1.00 90.31 72 LEU A O 1
ATOM 594 N N . ARG A 1 73 ? -1.973 -6.103 -22.955 1.00 93.19 73 ARG A N 1
ATOM 595 C CA . ARG A 1 73 ? -2.915 -6.321 -24.065 1.00 93.19 73 ARG A CA 1
ATOM 596 C C . ARG A 1 73 ? -2.868 -5.214 -25.120 1.00 93.19 73 ARG A C 1
ATOM 598 O O . ARG A 1 73 ? -3.483 -5.371 -26.172 1.00 93.19 73 ARG A O 1
ATOM 605 N N . GLN A 1 74 ? -2.193 -4.096 -24.852 1.00 91.44 74 GLN A N 1
ATOM 606 C CA . GLN A 1 74 ? -2.000 -3.036 -25.840 1.00 91.44 74 GLN A CA 1
ATOM 607 C C . GLN A 1 74 ? -0.880 -3.397 -26.821 1.00 91.44 74 GLN A C 1
ATOM 609 O O . GLN A 1 74 ? 0.022 -4.173 -26.508 1.00 91.44 74 GLN A O 1
ATOM 614 N N . ALA A 1 75 ? -0.920 -2.803 -28.017 1.00 90.56 75 ALA A N 1
ATOM 615 C CA . ALA A 1 75 ? 0.115 -3.013 -29.024 1.00 90.56 75 ALA A CA 1
ATOM 616 C C . ALA A 1 75 ? 1.500 -2.607 -28.491 1.00 90.56 75 ALA A C 1
ATOM 618 O O . ALA A 1 75 ? 1.628 -1.639 -27.737 1.00 90.56 75 ALA A O 1
ATOM 619 N N . ILE A 1 76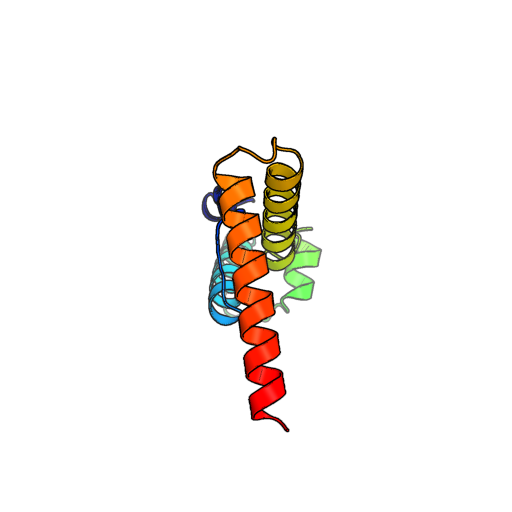 ? 2.538 -3.323 -28.925 1.00 87.38 76 ILE A N 1
ATOM 620 C CA . ILE A 1 76 ? 3.923 -3.155 -28.446 1.00 87.38 76 ILE A CA 1
ATOM 621 C C . ILE A 1 76 ? 4.440 -1.723 -28.654 1.00 87.38 76 ILE A C 1
ATOM 623 O O . ILE A 1 76 ? 5.148 -1.189 -27.811 1.00 87.38 76 ILE A O 1
ATOM 627 N N . ASN A 1 77 ? 3.999 -1.055 -29.721 1.00 89.06 77 ASN A N 1
ATOM 628 C CA . ASN A 1 77 ? 4.411 0.313 -30.051 1.00 89.06 77 ASN A CA 1
ATOM 629 C C . ASN A 1 77 ? 3.661 1.395 -29.253 1.00 89.06 77 ASN A C 1
ATOM 631 O O . ASN A 1 77 ? 3.826 2.584 -29.522 1.00 89.06 77 ASN A O 1
ATOM 635 N N . THR A 1 78 ? 2.792 1.018 -28.310 1.00 90.75 78 THR A N 1
ATOM 636 C CA . THR A 1 78 ? 2.117 2.004 -27.462 1.00 90.75 78 THR A CA 1
ATOM 637 C C . THR A 1 78 ? 3.071 2.536 -26.389 1.00 90.75 78 THR A C 1
ATOM 639 O O . THR A 1 78 ? 3.838 1.757 -25.818 1.00 90.75 78 THR A O 1
ATOM 642 N N . PRO A 1 79 ? 3.013 3.840 -26.052 1.00 91.06 79 PRO A N 1
ATOM 643 C CA . PRO A 1 79 ? 3.907 4.434 -25.056 1.00 91.06 79 PRO A CA 1
ATOM 644 C C . PRO A 1 79 ? 3.976 3.680 -23.711 1.00 91.06 79 PRO A C 1
ATOM 646 O O . PRO A 1 79 ? 5.081 3.534 -23.187 1.00 91.06 79 PRO A O 1
ATOM 649 N N . PRO A 1 80 ? 2.865 3.145 -23.152 1.00 88.38 80 PRO A N 1
ATOM 650 C CA . PRO A 1 80 ? 2.916 2.372 -21.910 1.00 88.38 80 PRO A CA 1
ATOM 651 C C . PRO A 1 80 ? 3.693 1.059 -22.042 1.00 88.38 80 PRO A C 1
ATOM 653 O O . PRO A 1 80 ? 4.406 0.679 -21.117 1.00 88.38 80 PRO A O 1
ATOM 656 N N . ASN A 1 81 ? 3.570 0.374 -23.181 1.00 91.69 81 ASN A N 1
ATOM 657 C CA . ASN A 1 81 ? 4.247 -0.897 -23.424 1.00 91.69 81 ASN A CA 1
ATOM 658 C C . ASN A 1 81 ? 5.756 -0.674 -23.616 1.00 91.69 81 ASN A C 1
ATOM 660 O O . ASN A 1 81 ? 6.556 -1.299 -22.924 1.00 91.69 81 ASN A O 1
ATOM 664 N N . VAL A 1 82 ? 6.138 0.331 -24.415 1.00 91.06 82 VAL A N 1
ATOM 665 C CA . VAL A 1 82 ? 7.543 0.742 -24.597 1.00 91.06 82 VAL A CA 1
ATOM 666 C C . VAL A 1 82 ? 8.198 1.125 -23.264 1.00 91.06 82 VAL A C 1
ATOM 668 O O . VAL A 1 82 ? 9.296 0.664 -22.943 1.00 91.06 82 VAL A O 1
ATOM 671 N N . ALA A 1 83 ? 7.514 1.929 -22.443 1.00 90.50 83 ALA A N 1
ATOM 672 C CA . ALA A 1 83 ? 8.013 2.297 -21.120 1.00 90.50 83 ALA A CA 1
ATOM 673 C C . ALA A 1 83 ? 8.195 1.070 -20.208 1.00 90.50 83 ALA A C 1
ATOM 675 O O . ALA A 1 83 ? 9.131 1.023 -19.408 1.00 90.50 83 ALA A O 1
ATOM 676 N N . MET A 1 84 ? 7.321 0.069 -20.332 1.00 89.19 84 MET A N 1
ATOM 677 C CA . MET A 1 84 ? 7.402 -1.157 -19.546 1.00 89.19 84 MET A CA 1
ATOM 678 C C . MET A 1 84 ? 8.564 -2.051 -19.984 1.00 89.19 84 MET A C 1
ATOM 680 O O . MET A 1 84 ? 9.269 -2.562 -19.115 1.00 89.19 84 MET A O 1
ATOM 684 N N . THR A 1 85 ? 8.810 -2.177 -21.293 1.00 90.00 85 THR A N 1
ATOM 685 C CA . THR A 1 85 ? 9.968 -2.912 -21.827 1.00 90.00 85 THR A CA 1
ATOM 686 C C . THR A 1 85 ? 11.294 -2.262 -21.442 1.00 90.00 85 THR A C 1
ATOM 688 O O . THR A 1 85 ? 12.240 -2.946 -21.071 1.00 90.00 85 THR A O 1
ATOM 691 N N . ASP A 1 86 ? 11.368 -0.931 -21.448 1.00 91.19 86 ASP A N 1
ATOM 692 C CA . ASP A 1 86 ? 12.564 -0.212 -21.003 1.00 91.19 86 ASP A CA 1
ATOM 693 C C . ASP A 1 86 ? 12.790 -0.410 -19.489 1.00 91.19 86 ASP A C 1
ATOM 695 O O . ASP A 1 86 ? 13.889 -0.723 -19.027 1.00 91.19 86 ASP A O 1
ATOM 699 N N . ALA A 1 87 ? 11.717 -0.349 -18.693 1.00 87.69 87 ALA A N 1
ATOM 700 C CA . ALA A 1 87 ? 11.789 -0.608 -17.259 1.00 87.69 87 ALA A CA 1
ATOM 701 C C . ALA A 1 87 ? 12.189 -2.055 -16.904 1.00 87.69 87 ALA A C 1
ATOM 703 O O . ALA A 1 87 ? 12.807 -2.250 -15.854 1.00 87.69 87 ALA A O 1
ATOM 704 N N . SER A 1 88 ? 11.840 -3.065 -17.711 1.00 85.50 88 SER A N 1
ATOM 705 C CA . SER A 1 88 ? 12.312 -4.444 -17.504 1.00 85.50 88 SER A CA 1
ATOM 706 C C . SER A 1 88 ? 13.797 -4.580 -17.824 1.00 85.50 88 SER A C 1
ATOM 708 O O . SER A 1 88 ? 14.541 -5.070 -16.978 1.00 85.50 88 SER A O 1
ATOM 710 N N . THR A 1 89 ? 14.252 -4.032 -18.954 1.00 90.75 89 THR A N 1
ATOM 711 C CA . THR A 1 89 ? 15.668 -4.072 -19.353 1.00 90.75 89 THR A CA 1
ATOM 712 C C . THR A 1 89 ? 16.568 -3.402 -18.313 1.00 90.75 89 THR A C 1
ATOM 714 O O . THR A 1 89 ? 17.601 -3.944 -17.923 1.00 90.75 89 THR A O 1
ATOM 717 N N . ARG A 1 90 ? 16.158 -2.244 -17.774 1.00 88.19 90 ARG A N 1
ATOM 718 C CA . ARG A 1 90 ? 16.910 -1.561 -16.703 1.00 88.19 90 ARG A CA 1
ATOM 719 C C . ARG A 1 90 ? 16.995 -2.381 -15.413 1.00 88.19 90 ARG A C 1
ATOM 721 O O . ARG A 1 90 ? 17.994 -2.303 -14.704 1.00 88.19 90 ARG A O 1
ATOM 728 N N . ARG A 1 91 ? 15.951 -3.146 -15.078 1.00 86.06 91 ARG A N 1
ATOM 729 C CA . ARG A 1 91 ? 15.951 -4.009 -13.886 1.00 86.06 91 ARG A CA 1
ATOM 730 C C . ARG A 1 91 ? 16.903 -5.188 -14.039 1.00 86.06 91 ARG A C 1
ATOM 732 O O . ARG A 1 91 ? 17.613 -5.494 -13.089 1.00 86.06 91 ARG A O 1
ATOM 739 N N . GLU A 1 92 ? 16.927 -5.817 -15.208 1.00 86.62 92 GLU A N 1
ATOM 740 C CA . GLU A 1 92 ? 17.844 -6.922 -15.516 1.00 86.62 92 GLU A CA 1
ATOM 741 C C . GLU A 1 92 ? 19.304 -6.471 -15.388 1.00 86.62 92 GLU A C 1
ATOM 743 O O . GLU A 1 92 ? 20.068 -7.080 -14.641 1.00 86.62 92 GLU A O 1
ATOM 748 N N . ALA A 1 93 ? 19.649 -5.321 -15.974 1.00 87.06 93 ALA A N 1
ATOM 749 C CA . ALA A 1 93 ? 20.985 -4.736 -15.857 1.00 87.06 93 ALA A CA 1
ATOM 750 C C . ALA A 1 93 ? 21.396 -4.447 -14.397 1.00 87.06 93 ALA A C 1
ATOM 752 O O . ALA A 1 93 ? 22.528 -4.727 -13.998 1.00 87.06 93 ALA A O 1
ATOM 753 N N . ASN A 1 94 ? 20.478 -3.919 -13.579 1.00 85.19 94 ASN A N 1
ATOM 754 C CA . ASN A 1 94 ? 20.746 -3.662 -12.161 1.00 85.19 94 ASN A CA 1
ATOM 755 C C . ASN A 1 94 ? 20.967 -4.960 -11.373 1.00 85.19 94 ASN A C 1
ATOM 757 O O . ASN A 1 94 ? 21.865 -5.020 -10.537 1.00 85.19 94 ASN A O 1
ATOM 761 N N . ASN A 1 95 ? 20.187 -6.006 -11.654 1.00 84.50 95 ASN A N 1
ATOM 762 C CA . ASN A 1 95 ? 20.334 -7.301 -10.991 1.00 84.50 95 ASN A CA 1
ATOM 763 C C . ASN A 1 95 ? 21.680 -7.961 -11.329 1.00 84.50 95 ASN A C 1
ATOM 765 O O . ASN A 1 95 ? 22.327 -8.532 -10.451 1.00 84.50 95 ASN A O 1
ATOM 769 N N . GLU A 1 96 ? 22.127 -7.854 -12.582 1.00 84.31 96 GLU A N 1
ATOM 770 C CA . GLU A 1 96 ? 23.435 -8.353 -13.011 1.00 84.31 96 GLU A CA 1
ATOM 771 C C . GLU A 1 96 ? 24.597 -7.595 -12.354 1.00 84.31 96 GLU A C 1
ATOM 773 O O . GLU A 1 96 ? 25.586 -8.210 -11.948 1.00 84.31 96 GLU A O 1
ATOM 778 N N . ALA A 1 97 ? 24.487 -6.270 -12.213 1.00 81.94 97 ALA A N 1
ATOM 779 C CA . ALA A 1 97 ? 25.477 -5.453 -11.509 1.00 81.94 97 ALA A CA 1
ATOM 780 C C . ALA A 1 97 ? 25.570 -5.828 -10.018 1.00 81.94 97 ALA A C 1
ATOM 782 O O . ALA A 1 97 ? 26.663 -6.032 -9.485 1.00 81.94 97 ALA A O 1
ATOM 783 N N . ASP A 1 98 ? 24.420 -6.016 -9.374 1.00 80.00 98 ASP A N 1
ATOM 784 C CA . ASP A 1 98 ? 24.296 -6.461 -7.985 1.00 80.00 98 ASP A CA 1
ATOM 785 C C . ASP A 1 98 ? 24.850 -7.876 -7.745 1.00 80.00 98 ASP A C 1
ATOM 787 O O . ASP A 1 98 ? 25.277 -8.208 -6.634 1.00 80.00 98 ASP A O 1
ATOM 791 N N . GLN A 1 99 ? 24.809 -8.740 -8.762 1.00 78.94 99 GLN A N 1
ATOM 792 C CA . GLN A 1 99 ? 25.359 -10.092 -8.692 1.00 78.94 99 GLN A CA 1
ATOM 793 C C . GLN A 1 99 ? 26.882 -10.093 -8.864 1.00 78.94 99 GLN A C 1
ATOM 795 O O . GLN A 1 99 ? 27.564 -10.849 -8.178 1.00 78.94 99 GLN A O 1
ATOM 800 N N . LYS A 1 100 ? 27.426 -9.199 -9.700 1.00 74.88 100 LYS A N 1
ATOM 801 C CA . LYS A 1 100 ? 28.877 -9.007 -9.870 1.00 74.88 100 LYS A CA 1
ATOM 802 C C . LYS A 1 100 ? 29.551 -8.360 -8.658 1.00 74.88 100 LYS A C 1
ATOM 804 O O . LYS A 1 100 ? 30.700 -8.667 -8.397 1.00 74.88 100 LYS A O 1
ATOM 809 N N . HIS A 1 101 ? 28.856 -7.501 -7.910 1.00 70.06 101 HIS A N 1
ATOM 810 C CA . HIS A 1 101 ? 29.376 -6.899 -6.671 1.00 70.06 101 HIS A CA 1
ATOM 811 C C . HIS A 1 101 ? 29.389 -7.882 -5.478 1.00 70.06 101 HIS A C 1
ATOM 813 O O . HIS A 1 101 ? 30.016 -7.621 -4.453 1.00 70.06 101 HIS A O 1
ATOM 819 N N . ARG A 1 102 ? 28.649 -8.995 -5.564 1.00 64.69 102 ARG A N 1
ATOM 820 C CA . ARG A 1 102 ? 28.568 -10.018 -4.505 1.00 64.69 102 ARG A CA 1
ATOM 821 C C . ARG A 1 102 ? 29.549 -11.184 -4.680 1.00 64.69 102 ARG A C 1
ATOM 823 O O . ARG A 1 102 ? 29.611 -12.024 -3.783 1.00 64.69 102 ARG A O 1
ATOM 830 N N . LEU A 1 103 ? 30.266 -11.235 -5.802 1.00 59.59 103 LEU A N 1
ATOM 831 C CA . LEU A 1 103 ? 31.337 -12.190 -6.108 1.00 59.59 103 LEU A CA 1
ATOM 832 C C . LEU A 1 103 ? 32.696 -11.514 -5.914 1.00 59.59 103 LEU A C 1
ATOM 834 O O . LEU A 1 103 ? 33.613 -12.213 -5.433 1.00 59.59 103 LEU A O 1
#

Secondary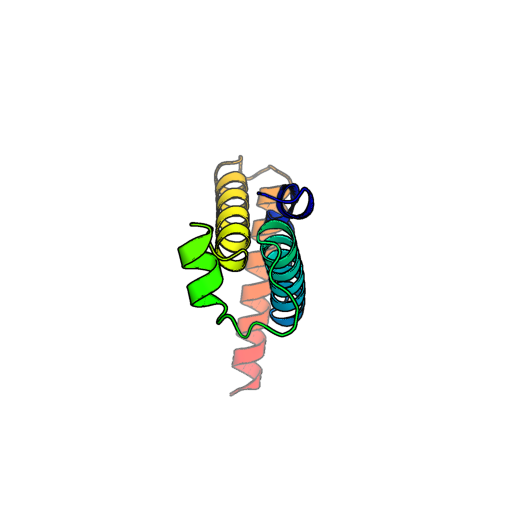 structure (DSSP, 8-state):
---GGGTTGGG----HHHHHHHHHHHHHHHHHHTT--TT----HHHHHHHHTPPPHHHHHHHHHHHHHHHHHHS-TTSHHHHHHHHHHHHHHHHHHHHHHTT-

Sequence (103 aa):
MKSILLYNCGTWSLTKQEEHKVSTFHRRQLRTILNIKYLTLIKSNALYQKTGETPISLTILEAGWRLFGHILRQAINTPPNVAMTDASTRREANNEADQKHRL

pLDDT: mean 85.16, std 7.27, range [57.81, 93.19]

Organism: NCBI:txid1093978

Foldseek 3Di:
DDDPVLPPLLPDPDDPVRLVVVQVVVLVVLCVVVVPDPPDDDDPVNSCVVVVDDRVSVSSVVSNVVVVVVLVPDDCPDPSNVVVVVVVVVVVVVVVVVVVVVD